Protein AF-A0AAP3E3Q5-F1 (afdb_monomer_lite)

Radius of gyration: 23.65 Å; chains: 1; bounding box: 60×30×63 Å

Structure (mmCIF, N/CA/C/O backbone):
data_AF-A0AAP3E3Q5-F1
#
_entry.id   AF-A0AAP3E3Q5-F1
#
loop_
_atom_site.group_PDB
_atom_site.id
_atom_site.type_symbol
_atom_site.label_atom_id
_atom_site.label_alt_id
_atom_site.label_comp_id
_atom_site.label_asym_id
_atom_site.label_entity_id
_atom_site.label_seq_id
_atom_site.pdbx_PDB_ins_code
_atom_site.Cartn_x
_atom_site.Cartn_y
_atom_site.Cartn_z
_atom_site.occupancy
_atom_site.B_iso_or_equiv
_atom_site.auth_seq_id
_atom_site.auth_comp_id
_atom_site.auth_asym_id
_atom_site.auth_atom_id
_atom_site.pdbx_PDB_model_num
ATOM 1 N N . MET A 1 1 ? -33.104 -21.332 34.358 1.00 44.50 1 MET A N 1
ATOM 2 C CA . MET A 1 1 ? -31.763 -20.813 34.685 1.00 44.50 1 MET A CA 1
ATOM 3 C C . MET A 1 1 ? -30.857 -21.130 33.513 1.00 44.50 1 MET A C 1
ATOM 5 O O . MET A 1 1 ? -30.584 -22.299 33.288 1.00 44.50 1 MET A O 1
ATOM 9 N N . ALA A 1 2 ? -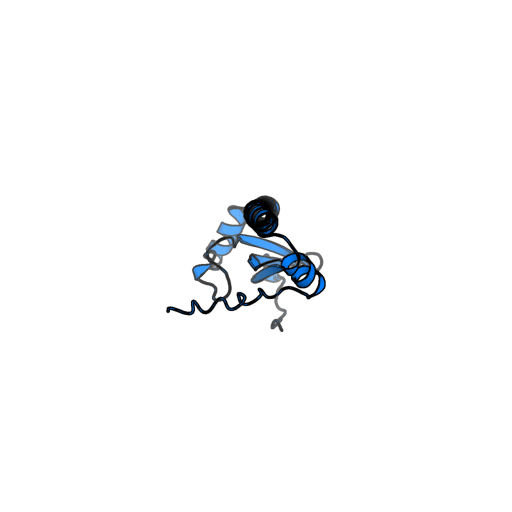30.481 -20.119 32.737 1.00 44.97 2 ALA A N 1
ATOM 10 C CA . ALA A 1 2 ? -29.429 -20.209 31.735 1.00 44.97 2 ALA A CA 1
ATOM 11 C C . ALA A 1 2 ? -28.508 -19.022 32.011 1.00 44.97 2 ALA A C 1
ATOM 13 O O . ALA A 1 2 ? -28.900 -17.876 31.812 1.00 44.97 2 ALA A O 1
ATOM 14 N N . SER A 1 3 ? -27.348 -19.294 32.600 1.00 46.62 3 SER A N 1
ATOM 15 C CA . SER A 1 3 ? -26.299 -18.294 32.758 1.00 46.62 3 SER A CA 1
ATOM 16 C C . SER A 1 3 ? -25.679 -18.085 31.380 1.00 46.62 3 SER A C 1
ATOM 18 O O . SER A 1 3 ? -24.838 -18.877 30.959 1.00 46.62 3 SER A O 1
ATOM 20 N N . GLU A 1 4 ? -26.141 -17.074 30.646 1.00 55.66 4 GLU A N 1
ATOM 21 C CA . GLU A 1 4 ? -25.425 -16.601 29.464 1.00 55.66 4 GLU A CA 1
ATOM 22 C C . GLU A 1 4 ? -24.062 -16.083 29.922 1.00 55.66 4 GLU A C 1
ATOM 24 O O . GLU A 1 4 ? -23.950 -15.145 30.713 1.00 55.66 4 GLU A O 1
ATOM 29 N N . ASN A 1 5 ? -23.012 -16.762 29.473 1.00 54.56 5 ASN A N 1
ATOM 30 C CA . ASN A 1 5 ? -21.625 -16.416 29.732 1.00 54.56 5 ASN A CA 1
ATOM 31 C C . ASN A 1 5 ? -21.307 -15.087 29.022 1.00 54.56 5 ASN A C 1
ATOM 33 O O . ASN A 1 5 ? -20.795 -15.069 27.906 1.00 54.56 5 ASN A O 1
ATOM 37 N N . SER A 1 6 ? -21.636 -13.959 29.655 1.00 62.50 6 SER A N 1
ATOM 38 C CA . SER A 1 6 ? -21.305 -12.614 29.174 1.00 62.50 6 SER A CA 1
ATOM 39 C C . SER A 1 6 ? -19.831 -12.300 29.454 1.00 62.50 6 SER A C 1
ATOM 41 O O . SER A 1 6 ? -19.501 -11.423 30.253 1.00 62.50 6 SER A O 1
ATOM 43 N N . SER A 1 7 ? -18.914 -13.050 28.842 1.00 73.50 7 SER A N 1
ATOM 44 C CA . SER A 1 7 ? -17.491 -12.719 28.882 1.00 73.50 7 SER A CA 1
ATOM 45 C C . SER A 1 7 ? -17.196 -11.576 27.914 1.00 73.50 7 SER A C 1
ATOM 47 O O . SER A 1 7 ? -17.636 -11.605 26.764 1.00 73.50 7 SER A O 1
ATOM 49 N N . LYS A 1 8 ? -16.424 -10.588 28.376 1.00 80.44 8 LYS A N 1
ATOM 50 C CA . LYS A 1 8 ? -15.928 -9.471 27.564 1.00 80.44 8 LYS A CA 1
ATOM 51 C C . LYS A 1 8 ? -15.270 -9.992 26.268 1.00 80.44 8 LYS A C 1
ATOM 53 O O . LYS A 1 8 ? -14.511 -10.961 26.346 1.00 80.44 8 LYS A O 1
ATOM 58 N N . PRO A 1 9 ? -15.533 -9.374 25.102 1.00 85.62 9 PRO A N 1
ATOM 59 C CA . PRO A 1 9 ? -14.907 -9.776 23.844 1.00 85.62 9 PRO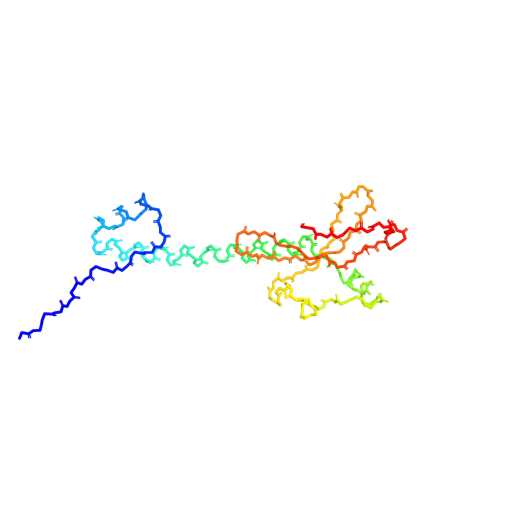 A CA 1
ATOM 60 C C . PRO A 1 9 ? -13.381 -9.626 23.897 1.00 85.62 9 PRO A C 1
ATOM 62 O O . PRO A 1 9 ? -12.849 -8.800 24.642 1.00 85.62 9 PRO A O 1
ATOM 65 N N . SER A 1 10 ? -12.677 -10.425 23.089 1.00 85.50 10 SER A N 1
ATOM 66 C CA . SER A 1 10 ? -11.224 -10.307 22.944 1.00 85.50 10 SER A CA 1
ATOM 67 C C . SER A 1 10 ? -10.870 -8.993 22.250 1.00 85.50 10 SER A C 1
ATOM 69 O O . SER A 1 10 ? -11.522 -8.607 21.277 1.00 85.50 10 SER A O 1
ATOM 71 N N . ALA A 1 11 ? -9.869 -8.290 22.774 1.00 84.50 11 ALA A N 1
ATOM 72 C CA . ALA A 1 11 ? -9.465 -7.002 22.238 1.00 84.50 11 ALA A CA 1
ATOM 73 C C . ALA A 1 11 ? -8.682 -7.169 20.925 1.00 84.50 11 ALA A C 1
ATOM 75 O O . ALA A 1 11 ? -7.899 -8.113 20.798 1.00 84.50 11 ALA A O 1
ATOM 76 N N . PRO A 1 12 ? -8.867 -6.259 19.954 1.00 86.69 12 PRO A N 1
ATOM 77 C CA . PRO A 1 12 ? -8.013 -6.202 18.774 1.00 86.69 12 PRO A CA 1
ATOM 78 C C . PRO A 1 12 ? -6.576 -5.831 19.163 1.00 86.69 12 PRO A C 1
ATOM 80 O O . PRO A 1 12 ? -6.345 -5.269 20.234 1.00 86.69 12 PRO A O 1
ATOM 83 N N . ASP A 1 13 ? -5.626 -6.102 18.268 1.00 91.81 13 ASP A N 1
ATOM 84 C CA . ASP A 1 13 ? -4.225 -5.700 18.426 1.00 91.81 13 ASP A CA 1
ATOM 85 C C . ASP A 1 13 ? -4.093 -4.172 18.322 1.00 91.81 13 ASP A C 1
ATOM 87 O O . ASP A 1 13 ? -3.881 -3.596 17.254 1.00 91.81 13 ASP A O 1
ATOM 91 N N . LEU A 1 14 ? -4.336 -3.503 19.447 1.00 91.12 14 LEU A N 1
ATOM 92 C CA . LEU A 1 14 ? -4.258 -2.063 19.605 1.00 91.12 14 LEU A CA 1
ATOM 93 C C . LEU A 1 14 ? -3.382 -1.736 20.812 1.00 91.12 14 LEU A C 1
ATOM 95 O O . LEU A 1 14 ? -3.459 -2.403 21.845 1.00 91.12 14 LEU A O 1
ATOM 99 N N . PRO A 1 15 ? -2.591 -0.657 20.741 1.00 94.56 15 PRO A N 1
ATOM 100 C CA . PRO A 1 15 ? -1.852 -0.196 21.900 1.00 94.56 15 PRO A CA 1
ATOM 101 C C . PRO A 1 15 ? -2.812 0.257 23.011 1.00 94.56 15 PRO A C 1
ATOM 103 O O . PRO A 1 15 ? -3.889 0.802 22.745 1.00 94.56 15 PRO A O 1
ATOM 106 N N . ALA A 1 16 ? -2.387 0.101 24.270 1.00 92.56 16 ALA A N 1
ATOM 107 C CA . ALA A 1 16 ? -3.214 0.379 25.451 1.00 92.56 16 ALA A CA 1
ATOM 108 C C . ALA A 1 16 ? -3.833 1.790 25.450 1.00 92.56 16 ALA A C 1
ATOM 110 O O . ALA A 1 16 ? -4.976 1.968 25.865 1.00 92.56 16 ALA A O 1
ATOM 111 N N . TYR A 1 17 ? -3.124 2.786 24.905 1.00 93.88 17 TYR A N 1
ATOM 112 C CA . TYR A 1 17 ? -3.616 4.164 24.816 1.00 93.88 17 TYR A CA 1
ATOM 113 C C . TYR A 1 17 ? -4.811 4.350 23.862 1.00 93.88 17 TYR A C 1
ATOM 115 O O . TYR A 1 17 ? -5.471 5.383 23.932 1.00 93.88 17 TYR A O 1
ATOM 123 N N . LEU A 1 18 ? -5.101 3.385 22.982 1.00 94.19 18 LEU A N 1
ATOM 124 C CA . LEU A 1 18 ? -6.325 3.340 22.169 1.00 94.19 18 LEU A CA 1
ATOM 125 C C . LEU A 1 18 ? -7.365 2.396 22.773 1.00 94.19 18 LEU A C 1
ATOM 127 O O . LEU A 1 18 ? -8.554 2.713 22.768 1.00 94.19 18 LEU A O 1
ATOM 131 N N . GLN A 1 19 ? -6.922 1.263 23.321 1.00 92.88 19 GLN A N 1
ATOM 132 C CA . GLN A 1 19 ? -7.811 0.252 23.884 1.00 92.88 19 GLN A CA 1
ATOM 133 C C . GLN A 1 19 ? -8.516 0.734 25.161 1.00 92.88 19 GLN A C 1
ATOM 135 O O . GLN A 1 19 ? -9.739 0.651 25.247 1.00 92.88 19 GLN A O 1
ATOM 140 N N . GLU A 1 20 ? -7.787 1.268 26.146 1.00 92.94 20 GLU A N 1
ATOM 141 C CA . GLU A 1 20 ? -8.391 1.674 27.423 1.00 92.94 20 GLU A CA 1
ATOM 142 C C . GLU A 1 20 ? -9.459 2.769 27.264 1.00 92.94 20 GLU A C 1
ATOM 144 O O . GLU A 1 20 ? -10.511 2.667 27.903 1.00 92.94 20 GLU A O 1
ATOM 149 N N . PRO A 1 21 ? -9.266 3.807 26.421 1.00 94.94 21 PRO A N 1
ATOM 150 C CA . PRO A 1 21 ? -10.331 4.765 26.157 1.00 94.94 21 PRO A CA 1
ATOM 151 C C . PRO A 1 21 ? -11.555 4.138 25.491 1.00 94.94 21 PRO A C 1
ATOM 153 O O . PRO A 1 21 ? -12.665 4.520 25.855 1.00 94.94 21 PRO A O 1
ATOM 156 N N . LEU A 1 22 ? -11.380 3.192 24.557 1.00 94.31 22 LEU A N 1
ATOM 157 C CA . LEU A 1 22 ? -12.492 2.485 23.909 1.00 94.31 22 LEU A CA 1
ATOM 158 C C . LEU A 1 22 ? -13.315 1.697 24.932 1.00 94.31 22 LEU A C 1
ATOM 160 O O . LEU A 1 22 ? -14.530 1.840 24.981 1.00 94.31 22 LEU A O 1
ATOM 164 N N . GLU A 1 23 ? -12.665 0.942 25.815 1.00 94.25 23 GLU A N 1
ATOM 165 C CA . GLU A 1 23 ? -13.348 0.120 26.825 1.00 94.25 23 GLU A CA 1
ATOM 166 C C . GLU A 1 23 ? -14.150 0.926 27.858 1.00 94.25 23 GLU A C 1
ATOM 168 O O . GLU A 1 23 ? -15.034 0.382 28.517 1.00 94.25 23 GLU A O 1
ATOM 173 N N . ARG A 1 24 ? -13.853 2.222 28.005 1.00 95.56 24 ARG A N 1
ATOM 174 C CA . ARG A 1 24 ? -14.575 3.144 28.895 1.00 95.56 24 ARG A CA 1
ATOM 175 C C . ARG A 1 24 ? -15.766 3.835 28.224 1.00 95.56 24 ARG A C 1
ATOM 177 O O . ARG A 1 24 ? -16.454 4.609 28.888 1.00 95.56 24 ARG A O 1
ATOM 184 N N . GLN A 1 25 ? -15.991 3.622 26.927 1.00 97.06 25 GLN A N 1
ATOM 185 C CA . GLN A 1 25 ? -17.116 4.229 26.215 1.00 97.06 25 GLN A CA 1
ATOM 186 C C . GLN A 1 25 ? -18.440 3.526 26.540 1.00 97.06 25 GLN A C 1
ATOM 188 O O . GLN A 1 25 ? -18.477 2.341 26.868 1.00 97.06 25 GLN A O 1
ATOM 193 N N . SER A 1 26 ? -19.545 4.265 26.422 1.00 97.56 26 SER A N 1
ATOM 194 C CA . SER A 1 26 ? -20.886 3.678 26.456 1.00 97.56 26 SER A CA 1
ATOM 195 C C . SER A 1 26 ? -21.162 2.854 25.186 1.00 97.56 26 SER A C 1
ATOM 197 O O . SER A 1 26 ? -20.547 3.130 24.152 1.00 97.56 26 SER A O 1
ATOM 199 N N . PRO A 1 27 ? -22.114 1.901 25.219 1.00 96.50 27 PRO A N 1
ATOM 200 C CA . PRO A 1 27 ? -22.508 1.123 24.040 1.00 96.50 27 PRO A CA 1
ATOM 201 C C . PRO A 1 27 ? -22.847 1.987 22.813 1.00 96.50 27 PRO A C 1
ATOM 203 O O . PRO A 1 27 ? -22.204 1.831 21.781 1.00 96.50 27 PRO A O 1
ATOM 206 N N . ASP A 1 28 ? -23.722 2.990 22.952 1.00 97.88 28 ASP A N 1
ATOM 207 C CA . ASP A 1 28 ? -24.107 3.887 21.841 1.00 97.88 28 ASP A CA 1
ATOM 208 C C . ASP A 1 28 ? -22.904 4.610 21.207 1.00 97.88 28 ASP A C 1
ATOM 210 O O . ASP A 1 28 ? -22.856 4.898 20.006 1.00 97.88 28 ASP A O 1
ATOM 214 N N . ARG A 1 29 ? -21.894 4.923 22.028 1.00 97.81 29 ARG A N 1
ATOM 215 C CA . ARG A 1 29 ? -20.683 5.595 21.562 1.00 97.81 29 ARG A CA 1
ATOM 216 C C . ARG A 1 29 ? -19.730 4.619 20.882 1.00 97.81 29 ARG A C 1
ATOM 218 O O . ARG A 1 29 ? -19.072 5.016 19.926 1.00 97.81 29 ARG A O 1
ATOM 225 N N . LEU A 1 30 ? -19.672 3.368 21.337 1.00 96.69 30 LEU A N 1
ATOM 226 C CA . LEU A 1 30 ? -18.948 2.298 20.648 1.00 96.69 30 LEU A CA 1
ATOM 227 C C . LEU A 1 30 ? -19.551 2.005 19.272 1.00 96.69 30 LEU A C 1
ATOM 229 O O . LEU A 1 30 ? -18.792 1.844 18.322 1.00 96.69 30 LEU A O 1
ATOM 233 N N . GLU A 1 31 ? -20.879 2.012 19.145 1.00 97.75 31 GLU A N 1
ATOM 234 C CA . GLU A 1 31 ? -21.569 1.856 17.856 1.00 97.75 31 GLU A CA 1
ATOM 235 C C . GLU A 1 31 ? -21.213 2.997 16.894 1.00 97.75 31 GLU A C 1
ATOM 237 O O . GLU A 1 31 ? -20.700 2.750 15.804 1.00 97.75 31 GLU A O 1
ATOM 242 N N . SER A 1 32 ? -21.324 4.251 17.346 1.00 98.19 32 SER A N 1
ATOM 243 C CA . SER A 1 32 ? -20.896 5.420 16.556 1.00 98.19 32 SER A CA 1
ATOM 244 C C . SER A 1 32 ? -19.423 5.348 16.117 1.00 98.19 32 SER A C 1
ATOM 246 O O . SER A 1 32 ? -19.068 5.755 15.010 1.00 98.19 32 SER A O 1
ATOM 248 N N . ILE A 1 33 ? -18.535 4.849 16.987 1.00 97.00 33 ILE A N 1
ATOM 249 C CA . ILE A 1 33 ? -17.113 4.670 16.663 1.00 97.00 33 ILE A CA 1
ATOM 250 C C . ILE A 1 33 ? -16.928 3.570 15.615 1.00 97.00 33 ILE A C 1
ATOM 252 O O . ILE A 1 33 ? -16.103 3.738 14.716 1.00 97.00 33 ILE A O 1
ATOM 256 N N . ALA A 1 34 ? -17.664 2.463 15.718 1.00 96.31 34 ALA A N 1
ATOM 257 C CA . ALA A 1 34 ? -17.592 1.362 14.764 1.00 96.31 34 ALA A CA 1
ATOM 258 C C . ALA A 1 34 ? -18.037 1.799 13.357 1.00 96.31 34 ALA A C 1
ATOM 260 O O . ALA A 1 34 ? -17.353 1.483 12.375 1.00 96.31 34 ALA A O 1
ATOM 261 N N . ASP A 1 35 ? -19.108 2.590 13.263 1.00 98.25 35 ASP A N 1
ATOM 262 C CA . ASP A 1 35 ? -19.580 3.169 12.001 1.00 98.25 35 ASP A CA 1
ATOM 263 C C . ASP A 1 35 ? -18.514 4.082 11.384 1.00 98.25 35 ASP A C 1
ATOM 265 O O . ASP A 1 35 ? -18.080 3.876 10.246 1.00 98.25 35 ASP A O 1
ATOM 269 N N . TYR A 1 36 ? -17.989 5.026 12.172 1.00 98.00 36 TYR A N 1
ATOM 270 C CA . TYR A 1 36 ? -16.924 5.917 11.714 1.00 98.00 36 TYR A CA 1
ATOM 271 C C . TYR A 1 36 ? -15.661 5.153 11.289 1.00 98.00 36 TYR A C 1
ATOM 273 O O . TYR A 1 36 ? -15.068 5.456 10.253 1.00 98.00 36 TYR A O 1
ATOM 281 N N . ALA A 1 37 ? -15.234 4.147 12.057 1.00 97.12 37 ALA A N 1
ATOM 282 C CA . ALA A 1 37 ? -14.066 3.334 11.728 1.00 97.12 37 ALA A CA 1
ATOM 283 C C . ALA A 1 37 ? -14.254 2.581 10.401 1.00 97.12 37 ALA A C 1
ATOM 285 O O . ALA A 1 37 ? -13.313 2.482 9.607 1.00 97.12 37 ALA A O 1
ATOM 286 N N . THR A 1 38 ? -15.471 2.103 10.130 1.00 98.12 38 THR A N 1
ATOM 287 C CA . THR A 1 38 ? -15.831 1.437 8.872 1.00 98.12 38 THR A CA 1
ATOM 288 C C . THR A 1 38 ? -15.742 2.401 7.690 1.00 98.12 38 THR A C 1
ATOM 290 O O . THR A 1 38 ? -15.086 2.098 6.684 1.00 98.12 38 THR A O 1
ATOM 293 N N . GLU A 1 39 ? -16.329 3.591 7.817 1.00 98.50 39 GLU A N 1
ATOM 294 C CA . GLU A 1 39 ? -16.258 4.633 6.789 1.00 98.50 39 GLU A CA 1
ATOM 295 C C . GLU A 1 39 ? -14.821 5.105 6.544 1.00 98.50 39 GLU A C 1
ATOM 297 O O . GLU A 1 39 ? -14.383 5.216 5.392 1.00 98.50 39 GLU A O 1
ATOM 302 N N . LEU A 1 40 ? -14.056 5.316 7.618 1.00 98.00 40 LEU A N 1
ATOM 303 C CA . LEU A 1 40 ? -12.652 5.704 7.561 1.00 98.00 40 LEU A CA 1
ATOM 304 C C . LEU A 1 40 ? -11.813 4.636 6.853 1.00 98.00 40 LEU A C 1
ATOM 306 O O . LEU A 1 40 ? -10.988 4.969 6.000 1.00 98.00 40 LEU A O 1
ATOM 310 N N . ALA A 1 41 ? -12.036 3.353 7.150 1.00 96.38 41 ALA A N 1
ATOM 311 C CA . ALA A 1 41 ? -11.354 2.255 6.475 1.00 96.38 41 ALA A CA 1
ATOM 312 C C . ALA A 1 41 ? -11.672 2.235 4.971 1.00 96.38 41 ALA A C 1
ATOM 314 O O . ALA A 1 41 ? -10.762 2.100 4.149 1.00 96.38 41 ALA A O 1
ATOM 315 N N . ALA A 1 42 ? -12.940 2.415 4.590 1.00 97.56 42 ALA A N 1
ATOM 316 C CA . ALA A 1 42 ? -13.349 2.486 3.188 1.00 97.56 42 ALA A CA 1
ATOM 317 C C . ALA A 1 42 ? -12.727 3.692 2.466 1.00 97.56 42 ALA A C 1
ATOM 319 O O . ALA A 1 42 ? -12.210 3.559 1.355 1.00 97.56 42 ALA A O 1
ATOM 320 N N . TRP A 1 43 ? -12.717 4.862 3.106 1.00 97.31 43 TRP A N 1
ATOM 321 C CA . TRP A 1 43 ? -12.067 6.054 2.569 1.00 97.31 43 TRP A CA 1
ATOM 322 C C . TRP A 1 43 ? -10.557 5.851 2.392 1.00 97.31 43 TRP A C 1
ATOM 324 O O . TRP A 1 43 ? -10.043 6.120 1.307 1.00 97.31 43 TRP A O 1
ATOM 334 N N . LYS A 1 44 ? -9.856 5.285 3.386 1.00 94.56 44 LYS A N 1
ATOM 335 C CA . LYS A 1 44 ? -8.417 4.978 3.293 1.00 94.56 44 LYS A CA 1
ATOM 336 C C . LYS A 1 44 ? -8.088 3.969 2.188 1.00 94.56 44 LYS A C 1
ATOM 338 O O . LYS A 1 44 ? -7.019 4.061 1.591 1.00 94.56 44 LYS A O 1
ATOM 343 N N . ARG A 1 45 ? -8.961 2.993 1.905 1.00 93.00 45 ARG A N 1
ATOM 344 C CA . ARG A 1 45 ? -8.787 2.080 0.753 1.00 93.00 45 ARG A CA 1
ATOM 345 C C . ARG A 1 45 ? -8.879 2.842 -0.570 1.00 93.00 45 ARG A C 1
ATOM 347 O O . ARG A 1 45 ? -7.956 2.761 -1.370 1.00 93.00 45 ARG A O 1
ATOM 354 N N . ARG A 1 46 ? -9.904 3.688 -0.737 1.00 94.75 46 ARG A N 1
ATOM 355 C CA . ARG A 1 46 ? -10.052 4.536 -1.935 1.00 94.75 46 ARG A CA 1
ATOM 356 C C . ARG A 1 46 ? -8.893 5.514 -2.126 1.00 94.75 46 ARG A C 1
ATOM 358 O O . ARG A 1 46 ? -8.506 5.772 -3.259 1.00 94.75 46 ARG A O 1
ATOM 365 N N . GLN A 1 47 ? -8.357 6.088 -1.046 1.00 93.81 47 GLN A N 1
ATOM 366 C CA . GLN A 1 47 ? -7.165 6.940 -1.133 1.00 93.81 47 GLN A CA 1
ATOM 367 C C . GLN A 1 47 ? -5.967 6.152 -1.670 1.00 93.81 47 GLN A C 1
ATOM 369 O O . GLN A 1 47 ? -5.355 6.584 -2.640 1.00 93.81 47 GLN A O 1
ATOM 374 N N . ARG A 1 48 ? -5.704 4.958 -1.126 1.00 90.62 48 ARG A N 1
ATOM 375 C CA . ARG A 1 48 ? -4.611 4.091 -1.593 1.00 90.62 48 ARG A CA 1
ATOM 376 C C . ARG A 1 48 ? -4.755 3.689 -3.060 1.00 90.62 48 ARG A C 1
ATOM 378 O O . ARG A 1 48 ? -3.780 3.740 -3.799 1.00 90.62 48 ARG A O 1
ATOM 385 N N . GLU A 1 49 ? -5.960 3.344 -3.503 1.00 91.50 49 GLU A N 1
ATOM 386 C CA . GLU A 1 49 ? -6.229 3.040 -4.916 1.00 91.50 49 GLU A CA 1
ATOM 387 C C . GLU A 1 49 ? -5.966 4.245 -5.827 1.00 91.50 49 GLU A C 1
AT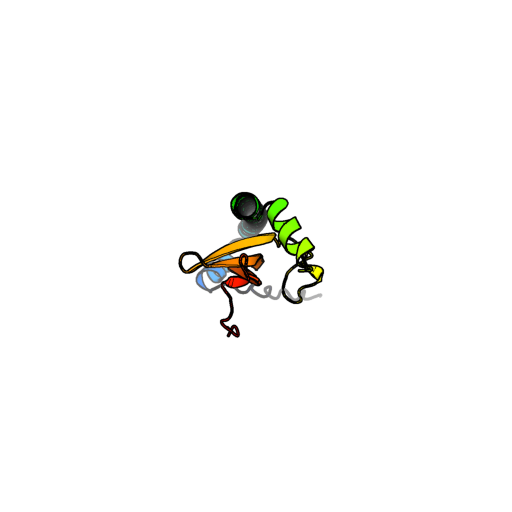OM 389 O O . GLU A 1 49 ? -5.407 4.096 -6.914 1.00 91.50 49 GLU A O 1
ATOM 394 N N . ARG A 1 50 ? -6.341 5.453 -5.386 1.00 93.94 50 ARG A N 1
ATOM 395 C CA . ARG A 1 50 ? -6.067 6.690 -6.129 1.00 93.94 50 ARG A CA 1
ATOM 396 C C . ARG A 1 50 ? -4.577 6.984 -6.209 1.00 93.94 50 ARG A C 1
ATOM 398 O O . ARG A 1 50 ? -4.105 7.284 -7.299 1.00 93.94 50 ARG A O 1
ATOM 405 N N . GLU A 1 51 ? -3.856 6.869 -5.097 1.00 92.50 51 GLU A N 1
ATOM 406 C CA . GLU A 1 51 ? -2.398 7.024 -5.065 1.00 92.50 51 GLU A CA 1
ATOM 407 C C . GLU A 1 51 ? -1.718 6.026 -6.002 1.00 92.50 51 GLU A C 1
ATOM 409 O O . GLU A 1 51 ? -0.873 6.421 -6.799 1.00 92.50 51 GLU A O 1
ATOM 414 N N . LEU A 1 52 ? -2.121 4.750 -5.960 1.00 92.56 52 LEU A N 1
ATOM 415 C CA . LEU A 1 52 ? -1.584 3.713 -6.840 1.00 92.56 52 LEU A CA 1
ATOM 416 C C . LEU A 1 52 ? -1.854 4.036 -8.313 1.00 92.56 52 LEU A C 1
ATOM 418 O O . LEU A 1 52 ? -0.945 3.965 -9.135 1.00 92.56 52 LEU A O 1
ATOM 422 N N . ARG A 1 53 ? -3.086 4.433 -8.651 1.00 93.44 53 ARG A N 1
ATOM 423 C CA . ARG A 1 53 ? -3.445 4.815 -10.022 1.00 93.44 53 ARG A CA 1
ATOM 424 C C . ARG A 1 53 ? -2.664 6.038 -10.495 1.00 93.44 53 ARG A C 1
ATOM 426 O O . ARG A 1 53 ? -2.236 6.065 -11.642 1.00 93.44 53 ARG A O 1
ATOM 433 N N . GLN A 1 54 ? -2.497 7.038 -9.633 1.00 95.06 54 GLN A N 1
ATOM 434 C CA . GLN A 1 54 ? -1.737 8.242 -9.948 1.00 95.06 54 GLN A CA 1
ATOM 435 C C . GLN A 1 54 ? -0.262 7.912 -10.172 1.00 95.06 54 GLN A C 1
ATOM 437 O O . GLN A 1 54 ? 0.295 8.332 -11.178 1.00 95.06 54 GLN A O 1
ATOM 442 N N . LYS A 1 55 ? 0.341 7.117 -9.283 1.00 94.00 55 LYS A N 1
ATOM 443 C CA . LYS A 1 55 ? 1.732 6.683 -9.417 1.00 94.00 55 LYS A CA 1
ATOM 444 C C . LYS A 1 55 ? 1.964 5.855 -10.668 1.00 94.00 55 LYS A C 1
ATOM 446 O O . LYS A 1 55 ? 2.885 6.146 -11.415 1.00 94.00 55 LYS A O 1
ATOM 451 N N . ARG A 1 56 ? 1.069 4.914 -10.969 1.00 94.88 56 ARG A N 1
ATOM 452 C CA . ARG A 1 56 ? 1.106 4.173 -12.231 1.00 94.88 56 ARG A CA 1
ATOM 453 C C . ARG A 1 56 ? 1.000 5.103 -13.441 1.00 94.88 56 ARG A C 1
ATOM 455 O O . ARG A 1 56 ? 1.728 4.919 -14.397 1.00 94.88 56 ARG A O 1
ATOM 462 N N . ALA A 1 57 ? 0.118 6.100 -13.414 1.00 95.50 57 ALA A N 1
ATOM 463 C CA . ALA A 1 57 ? -0.013 7.040 -14.528 1.00 95.50 57 ALA A CA 1
ATOM 464 C C . ALA A 1 57 ? 1.219 7.949 -14.714 1.00 95.50 57 ALA A C 1
ATOM 466 O O . ALA A 1 57 ? 1.438 8.440 -15.814 1.00 95.50 57 ALA A O 1
ATOM 467 N N . GLU A 1 58 ? 1.981 8.202 -13.647 1.00 95.75 58 GLU A N 1
ATOM 468 C CA . GLU A 1 58 ? 3.192 9.033 -13.662 1.00 95.75 58 GLU A CA 1
ATOM 469 C C . GLU A 1 58 ? 4.450 8.236 -14.037 1.00 95.75 58 GLU A C 1
ATOM 471 O O . GLU A 1 58 ? 5.296 8.735 -14.771 1.00 95.75 58 GLU A O 1
ATOM 476 N N . GLU A 1 59 ? 4.587 7.020 -13.507 1.00 96.31 59 GLU A N 1
ATOM 477 C CA . GLU A 1 59 ? 5.854 6.280 -13.482 1.00 96.31 59 GLU A CA 1
ATOM 478 C C . GLU A 1 59 ? 5.835 4.989 -14.305 1.00 96.31 59 GLU A C 1
ATOM 480 O O . GLU A 1 59 ? 6.895 4.380 -14.486 1.00 96.31 59 GLU A O 1
ATOM 485 N N . ALA A 1 60 ? 4.666 4.517 -14.752 1.00 96.88 60 ALA A N 1
ATOM 486 C CA . ALA A 1 60 ? 4.631 3.333 -15.596 1.00 96.88 60 ALA A CA 1
ATOM 487 C C . ALA A 1 60 ? 5.291 3.622 -16.939 1.00 96.88 60 ALA A C 1
ATOM 489 O O . ALA A 1 60 ? 5.166 4.713 -17.496 1.00 96.88 60 ALA A O 1
ATOM 490 N N . VAL A 1 61 ? 5.983 2.610 -17.444 1.00 96.81 61 VAL A N 1
ATOM 491 C CA . VAL A 1 61 ? 6.502 2.631 -18.806 1.00 96.81 61 VAL A CA 1
ATOM 492 C C . VAL A 1 61 ? 5.354 2.697 -19.813 1.00 96.81 61 VAL A C 1
ATOM 494 O O . VAL A 1 61 ? 4.239 2.250 -19.527 1.00 96.81 61 VAL A O 1
ATOM 497 N N . ASP A 1 62 ? 5.627 3.280 -20.974 1.00 96.06 62 ASP A N 1
ATOM 498 C CA . ASP A 1 62 ? 4.676 3.333 -22.077 1.00 96.06 62 ASP A CA 1
ATOM 499 C C . ASP A 1 62 ? 4.690 2.038 -22.907 1.00 96.06 62 ASP A C 1
ATOM 501 O O . ASP A 1 62 ? 5.421 1.085 -22.622 1.00 96.06 62 ASP A O 1
ATOM 505 N N . ASP A 1 63 ? 3.848 2.001 -23.938 1.00 94.75 63 ASP A N 1
ATOM 506 C CA . ASP A 1 63 ? 3.711 0.834 -24.808 1.00 94.75 63 ASP A CA 1
ATOM 507 C C . ASP A 1 63 ? 4.993 0.555 -25.619 1.00 94.75 63 ASP A C 1
ATOM 509 O O . ASP A 1 63 ? 5.293 -0.601 -25.907 1.00 94.75 63 ASP A O 1
ATOM 513 N N . GLU A 1 64 ? 5.790 1.579 -25.954 1.00 95.38 64 GLU A N 1
ATOM 514 C CA . GLU A 1 64 ? 7.044 1.407 -26.705 1.00 95.38 64 GLU A CA 1
ATOM 515 C C . GLU A 1 64 ? 8.097 0.676 -25.859 1.00 95.38 64 GLU A C 1
ATOM 517 O O . GLU A 1 64 ? 8.772 -0.247 -26.326 1.00 95.38 64 GLU A O 1
ATOM 522 N N . GLU A 1 65 ? 8.202 1.049 -24.587 1.00 95.44 65 GLU A N 1
ATOM 523 C CA . GLU A 1 65 ? 9.068 0.390 -23.617 1.00 95.44 65 GLU A CA 1
ATOM 524 C C . GLU A 1 65 ? 8.611 -1.049 -23.308 1.00 95.44 65 GLU A C 1
ATOM 526 O O . GLU A 1 65 ? 9.450 -1.945 -23.166 1.00 95.44 65 GLU A O 1
ATOM 531 N N . LEU A 1 66 ? 7.299 -1.313 -23.270 1.00 94.81 66 LEU A N 1
ATOM 532 C CA . LEU A 1 66 ? 6.771 -2.680 -23.156 1.00 94.81 66 LEU A CA 1
ATOM 533 C C . LEU A 1 66 ? 7.119 -3.525 -24.386 1.00 94.81 66 LEU A C 1
ATOM 535 O O . LEU A 1 66 ? 7.660 -4.622 -24.243 1.00 94.81 66 LEU A O 1
ATOM 539 N N . GLU A 1 67 ? 6.913 -2.997 -25.594 1.00 94.81 67 GLU A N 1
ATOM 540 C CA . GLU A 1 67 ? 7.308 -3.682 -26.827 1.00 94.81 67 GLU A CA 1
ATOM 541 C C . GLU A 1 67 ? 8.818 -3.969 -26.874 1.00 94.81 67 GLU A C 1
ATOM 543 O O . GLU A 1 67 ? 9.251 -4.974 -27.442 1.00 94.81 67 GLU A O 1
ATOM 548 N N . SER A 1 68 ? 9.648 -3.081 -26.317 1.00 93.31 68 SER A N 1
ATOM 549 C CA . SER A 1 68 ? 11.098 -3.285 -26.204 1.00 93.31 68 SER A CA 1
ATOM 550 C C . SER A 1 68 ? 11.434 -4.500 -25.336 1.00 93.31 68 SER A C 1
ATOM 552 O O . SER A 1 68 ? 12.293 -5.304 -25.713 1.00 93.31 68 SER A O 1
ATOM 554 N N . LEU A 1 69 ? 10.746 -4.674 -24.202 1.00 94.75 69 LEU A N 1
ATOM 555 C CA . LEU A 1 69 ? 10.889 -5.851 -23.342 1.00 94.75 69 LEU A CA 1
ATOM 556 C C . LEU A 1 69 ? 10.451 -7.132 -24.060 1.00 94.75 69 LEU A C 1
ATOM 558 O O . LEU A 1 69 ? 11.205 -8.105 -24.076 1.00 94.75 69 LEU A O 1
ATOM 562 N N . GLU A 1 70 ? 9.305 -7.107 -24.737 1.00 94.19 70 GLU A N 1
ATOM 563 C CA . GLU A 1 70 ? 8.784 -8.258 -25.483 1.00 94.19 70 GLU A CA 1
ATOM 564 C C . GLU A 1 70 ? 9.703 -8.671 -26.641 1.00 94.19 70 GLU A C 1
ATOM 566 O O . GLU A 1 70 ? 10.007 -9.851 -26.808 1.00 94.19 70 GLU A O 1
ATOM 571 N N . LYS A 1 71 ? 10.236 -7.709 -27.410 1.00 94.25 71 LYS A N 1
ATOM 572 C CA . LYS A 1 71 ? 11.228 -7.963 -28.480 1.00 94.25 71 LYS A CA 1
ATOM 573 C C . LYS A 1 71 ? 12.517 -8.594 -27.951 1.00 94.25 71 LYS A C 1
ATOM 575 O O . LYS A 1 71 ? 13.256 -9.213 -28.715 1.00 94.25 71 LYS A O 1
ATOM 580 N N . ARG A 1 72 ? 12.809 -8.401 -26.664 1.00 94.25 72 ARG A N 1
ATOM 581 C CA . ARG A 1 72 ? 13.942 -9.005 -25.953 1.00 94.25 72 ARG A CA 1
ATOM 582 C C . ARG A 1 72 ? 13.569 -10.314 -25.254 1.00 94.25 72 ARG A C 1
ATOM 584 O O . ARG A 1 72 ? 14.410 -10.832 -24.525 1.00 94.25 72 ARG A O 1
ATOM 591 N N . GLU A 1 73 ? 12.353 -10.817 -25.474 1.00 94.12 73 GLU A N 1
ATOM 592 C CA . GLU A 1 73 ? 11.806 -12.032 -24.860 1.00 94.12 73 GLU A CA 1
ATOM 593 C C . GLU A 1 73 ? 11.801 -11.958 -23.323 1.00 94.12 73 GLU A C 1
ATOM 595 O O . GLU A 1 73 ? 12.018 -12.952 -22.632 1.00 94.12 73 GLU A O 1
ATOM 600 N N . ILE A 1 74 ? 11.592 -10.756 -22.778 1.00 94.31 74 ILE A N 1
ATOM 601 C CA . ILE A 1 74 ? 11.462 -10.528 -21.340 1.00 94.31 74 ILE A CA 1
ATOM 602 C C . ILE A 1 74 ? 9.977 -10.513 -20.987 1.00 94.31 74 ILE A C 1
ATOM 604 O O . ILE A 1 74 ? 9.208 -9.767 -21.591 1.00 94.31 74 ILE A O 1
ATOM 608 N N . ALA A 1 75 ? 9.605 -11.309 -19.987 1.00 93.44 75 ALA A N 1
ATOM 609 C CA . ALA A 1 75 ? 8.241 -11.409 -19.491 1.00 93.44 75 ALA A CA 1
ATOM 610 C C . ALA A 1 75 ? 7.700 -10.047 -19.021 1.00 93.44 75 ALA A C 1
ATOM 612 O O . ALA A 1 75 ? 8.309 -9.363 -18.195 1.00 93.44 75 ALA A O 1
ATOM 613 N N . THR A 1 76 ? 6.536 -9.666 -19.542 1.00 93.75 76 THR A N 1
ATOM 614 C CA . THR A 1 76 ? 5.782 -8.464 -19.145 1.00 93.75 76 THR A CA 1
ATOM 615 C C . THR A 1 76 ? 4.486 -8.809 -18.408 1.00 93.75 76 THR A C 1
ATOM 617 O O . THR A 1 76 ? 3.740 -7.909 -18.017 1.00 93.75 76 THR A O 1
ATOM 620 N N . ASP A 1 77 ? 4.240 -10.099 -18.159 1.00 93.50 77 ASP A N 1
ATOM 621 C CA . ASP A 1 77 ? 3.132 -10.596 -17.349 1.00 93.50 77 ASP A CA 1
ATOM 622 C C . ASP A 1 77 ? 3.588 -10.796 -15.889 1.00 93.50 77 ASP A C 1
ATOM 624 O O . ASP A 1 77 ? 4.579 -11.494 -15.650 1.00 93.50 77 ASP A O 1
ATOM 628 N N . PRO A 1 78 ? 2.910 -10.197 -14.890 1.00 93.25 78 PRO A N 1
ATOM 629 C CA . PRO A 1 78 ? 3.244 -10.416 -13.486 1.00 93.25 78 PRO A CA 1
ATOM 630 C C . PRO A 1 78 ? 3.090 -11.879 -13.037 1.00 93.25 78 PRO A C 1
ATOM 632 O O . PRO A 1 78 ? 3.748 -12.260 -12.076 1.00 93.25 78 PRO A O 1
ATOM 635 N N . GLU A 1 79 ? 2.272 -12.708 -13.701 1.00 93.38 79 GLU A N 1
ATOM 636 C CA . GLU A 1 79 ? 2.115 -14.136 -13.364 1.00 93.38 79 GLU A CA 1
ATOM 637 C C . GLU A 1 79 ? 3.386 -14.963 -13.610 1.00 93.38 79 GLU A C 1
ATOM 639 O O . GLU A 1 79 ? 3.544 -16.042 -13.039 1.00 93.38 79 GLU A O 1
ATOM 644 N N . GLU A 1 80 ? 4.315 -14.451 -14.420 1.00 92.88 80 GLU A N 1
ATOM 645 C CA . GLU A 1 80 ? 5.610 -15.085 -14.678 1.00 92.88 80 GLU A CA 1
ATOM 646 C C . GLU A 1 80 ? 6.653 -14.803 -13.578 1.00 92.88 80 GLU A C 1
ATOM 648 O O . GLU A 1 80 ? 7.771 -15.318 -13.635 1.00 92.88 80 GLU A O 1
ATOM 653 N N . TYR A 1 81 ? 6.295 -14.012 -12.561 1.00 92.94 81 TYR A N 1
ATOM 654 C CA . TYR A 1 81 ? 7.162 -13.635 -11.446 1.00 92.94 81 TYR A CA 1
ATOM 655 C C . TYR A 1 81 ? 6.582 -14.131 -10.114 1.00 92.94 81 TYR A C 1
ATOM 657 O O . TYR A 1 81 ? 5.428 -13.868 -9.793 1.00 92.94 81 TYR A O 1
ATOM 665 N N . GLU A 1 82 ? 7.396 -14.808 -9.296 1.00 90.06 82 GLU A N 1
ATOM 666 C CA . GLU A 1 82 ? 6.924 -15.447 -8.052 1.00 90.06 82 GLU A CA 1
ATOM 667 C C . GLU A 1 82 ? 6.388 -14.446 -7.009 1.00 90.06 82 GLU A C 1
ATOM 669 O O . GLU A 1 82 ? 5.361 -14.698 -6.380 1.00 90.06 82 GLU A O 1
ATOM 674 N N . ASP A 1 83 ? 7.060 -13.303 -6.842 1.00 91.50 83 ASP A N 1
ATOM 675 C CA . ASP A 1 83 ? 6.765 -12.327 -5.781 1.00 91.50 83 ASP A CA 1
ATOM 676 C C . ASP A 1 83 ? 5.903 -11.140 -6.245 1.00 91.50 83 ASP A C 1
ATOM 678 O O . ASP A 1 83 ? 5.537 -10.270 -5.443 1.00 91.50 83 ASP A O 1
ATOM 682 N N . VAL A 1 84 ? 5.566 -11.076 -7.537 1.00 95.69 84 VAL A N 1
ATOM 683 C CA . VAL A 1 84 ? 4.814 -9.953 -8.106 1.00 95.69 84 VAL A CA 1
ATOM 684 C C . VAL A 1 84 ? 3.318 -10.259 -8.044 1.00 95.69 84 VAL A C 1
ATOM 686 O O . VAL A 1 84 ? 2.851 -11.249 -8.604 1.00 95.69 84 VAL A O 1
ATOM 689 N N . PRO A 1 85 ? 2.504 -9.410 -7.396 1.00 94.19 85 PRO A N 1
ATOM 690 C CA . PRO A 1 85 ? 1.071 -9.625 -7.379 1.00 94.19 85 PRO A CA 1
ATOM 691 C C . PRO A 1 85 ? 0.464 -9.328 -8.750 1.00 94.19 85 PRO A C 1
ATOM 693 O O . PRO 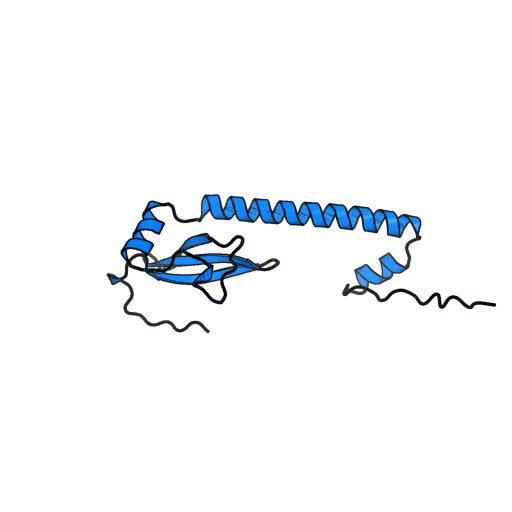A 1 85 ? 0.712 -8.285 -9.356 1.00 94.19 85 PRO A O 1
ATOM 696 N N . THR A 1 86 ? -0.455 -10.191 -9.169 1.00 91.31 86 THR A N 1
ATOM 697 C CA . THR A 1 86 ? -1.205 -10.045 -10.427 1.00 91.31 86 THR A CA 1
ATOM 698 C C . THR A 1 86 ? -2.091 -8.798 -10.457 1.00 91.31 86 THR A C 1
ATOM 700 O O . THR A 1 86 ? -2.388 -8.245 -11.514 1.00 91.31 86 THR A O 1
ATOM 703 N N . SER A 1 87 ? -2.499 -8.302 -9.285 1.00 87.81 87 SER A N 1
ATOM 704 C CA . SER A 1 87 ? -3.309 -7.095 -9.152 1.00 87.81 87 SER A CA 1
ATOM 705 C C . SER A 1 87 ? -2.476 -5.903 -8.690 1.00 87.81 87 SER A C 1
ATOM 707 O O . SER A 1 87 ? -1.955 -5.877 -7.577 1.00 87.81 87 SER A O 1
ATOM 709 N N . GLY A 1 88 ? -2.469 -4.847 -9.504 1.00 88.25 88 GLY A N 1
ATOM 710 C CA . GLY A 1 88 ? -1.943 -3.536 -9.121 1.00 88.25 88 GLY A CA 1
ATOM 711 C C . GLY A 1 88 ? -0.439 -3.350 -9.319 1.00 88.25 88 GLY A C 1
ATOM 712 O O . GLY A 1 88 ? 0.039 -2.239 -9.092 1.00 88.25 88 GLY A O 1
ATOM 713 N N . ALA A 1 89 ? 0.284 -4.376 -9.776 1.00 95.50 89 ALA A N 1
ATOM 714 C CA . ALA A 1 89 ? 1.656 -4.227 -10.243 1.00 95.50 89 ALA A CA 1
ATOM 715 C C . ALA A 1 89 ? 1.720 -3.502 -11.601 1.00 95.50 89 ALA A C 1
ATOM 717 O O . ALA A 1 89 ? 0.799 -3.583 -12.422 1.00 95.50 89 ALA A O 1
ATOM 718 N N . TYR A 1 90 ? 2.797 -2.752 -11.820 1.00 96.69 90 TYR A N 1
ATOM 719 C CA . TYR A 1 90 ? 3.132 -2.117 -13.096 1.00 96.69 90 TYR A CA 1
ATOM 720 C C . TYR A 1 90 ? 4.650 -2.066 -13.289 1.00 96.69 90 TYR A C 1
ATOM 722 O O . TYR A 1 90 ? 5.397 -2.064 -12.310 1.00 96.69 90 TYR A O 1
ATOM 730 N N . ILE A 1 91 ? 5.101 -2.023 -14.543 1.00 97.62 91 ILE A N 1
ATOM 731 C CA . ILE A 1 91 ? 6.521 -1.887 -14.879 1.00 97.62 91 ILE A CA 1
ATOM 732 C C . ILE A 1 91 ? 6.895 -0.403 -14.877 1.00 97.62 91 ILE A C 1
ATOM 734 O O . ILE A 1 91 ? 6.164 0.426 -15.414 1.00 97.62 91 ILE A O 1
ATOM 738 N N . THR A 1 92 ? 8.032 -0.067 -14.277 1.00 97.50 92 THR A N 1
ATOM 739 C CA . THR A 1 92 ? 8.598 1.287 -14.220 1.00 97.50 92 THR A CA 1
ATOM 740 C C . THR A 1 92 ? 10.092 1.261 -14.538 1.00 97.50 92 THR A C 1
ATOM 742 O O . THR A 1 92 ? 10.750 0.233 -14.360 1.00 97.50 92 THR A O 1
ATOM 745 N N . ILE A 1 93 ? 10.646 2.396 -14.970 1.00 96.44 93 ILE A N 1
ATOM 746 C CA . ILE A 1 93 ? 12.086 2.579 -15.163 1.00 96.44 93 ILE A CA 1
ATOM 747 C C . ILE A 1 93 ? 12.655 3.376 -13.994 1.00 96.44 93 ILE A C 1
ATOM 749 O O . ILE A 1 93 ? 12.191 4.469 -13.677 1.00 96.44 93 ILE A O 1
ATOM 753 N N . LYS A 1 94 ? 13.721 2.859 -13.381 1.00 93.31 94 LYS A N 1
ATOM 754 C CA . LYS A 1 94 ? 14.459 3.557 -12.324 1.00 93.31 94 LYS A CA 1
ATOM 755 C C . LYS A 1 94 ? 15.890 3.818 -12.743 1.00 93.31 94 LYS A C 1
ATOM 757 O O . LYS A 1 94 ? 16.577 2.929 -13.245 1.00 93.31 94 LYS A O 1
ATOM 762 N N . GLU A 1 95 ? 16.350 5.033 -12.475 1.00 91.81 95 GLU A N 1
ATOM 763 C CA . GLU A 1 95 ? 17.757 5.398 -12.568 1.00 91.81 95 GLU A CA 1
ATOM 764 C C . GLU A 1 95 ? 18.436 5.148 -11.219 1.00 91.81 95 GLU A C 1
ATOM 766 O O . GLU A 1 95 ? 18.148 5.825 -10.234 1.00 91.81 95 GLU A O 1
ATOM 771 N N . THR A 1 96 ? 19.321 4.152 -11.145 1.00 84.31 96 THR A N 1
ATOM 772 C CA . THR A 1 96 ? 20.032 3.838 -9.887 1.00 84.31 96 THR A CA 1
ATOM 773 C C . THR A 1 96 ? 21.379 4.552 -9.788 1.00 84.31 96 THR A C 1
ATOM 775 O O . THR A 1 96 ? 21.894 4.769 -8.690 1.00 84.31 96 THR A O 1
ATOM 778 N N . LYS A 1 97 ? 21.952 4.931 -10.934 1.00 86.62 97 LYS A N 1
ATOM 779 C CA . LYS A 1 97 ? 23.167 5.742 -11.088 1.00 86.62 97 LYS A CA 1
ATOM 780 C C . LYS A 1 97 ? 23.024 6.594 -12.352 1.00 86.62 97 LYS A C 1
ATOM 782 O O . LYS A 1 97 ? 22.344 6.130 -13.263 1.00 86.62 97 LYS A O 1
ATOM 787 N N . PRO A 1 98 ? 23.715 7.745 -12.457 1.00 89.19 98 PRO A N 1
ATOM 788 C CA . PRO A 1 98 ? 23.686 8.585 -13.652 1.00 89.19 98 PRO A CA 1
ATOM 789 C C . PRO A 1 98 ? 23.889 7.785 -14.948 1.00 89.19 98 PRO A C 1
ATOM 791 O O . PRO A 1 98 ? 24.963 7.217 -15.157 1.00 89.19 98 PRO A O 1
ATOM 794 N N . GLY A 1 99 ? 22.855 7.722 -15.788 1.00 86.31 99 GLY A N 1
ATOM 795 C CA . GLY A 1 99 ? 22.847 7.006 -17.070 1.00 86.31 99 GLY A CA 1
ATOM 796 C C . GLY A 1 99 ? 22.565 5.497 -17.009 1.00 86.31 99 GLY A C 1
ATOM 797 O O . GLY A 1 99 ? 22.522 4.852 -18.058 1.00 86.31 99 GLY A O 1
ATOM 798 N N . TYR A 1 100 ? 22.346 4.923 -15.820 1.00 88.38 100 TYR A N 1
ATOM 799 C CA . TYR A 1 100 ? 22.019 3.507 -15.629 1.00 88.38 100 TYR A CA 1
ATOM 800 C C . TYR A 1 100 ? 20.551 3.335 -15.249 1.00 88.38 100 TYR A C 1
ATOM 802 O O . TYR A 1 100 ? 20.157 3.545 -14.097 1.00 88.38 100 TYR A O 1
ATOM 810 N N . HIS A 1 101 ? 19.770 2.885 -16.227 1.00 93.12 101 HIS A N 1
ATOM 811 C CA . HIS A 1 101 ? 18.334 2.675 -16.109 1.00 93.12 101 HIS A CA 1
ATOM 812 C C . HIS A 1 101 ? 17.985 1.189 -16.134 1.00 93.12 101 HIS A C 1
ATOM 814 O O . HIS A 1 101 ? 18.545 0.416 -16.921 1.00 93.12 101 HIS A O 1
ATOM 820 N N . TYR A 1 102 ? 17.031 0.803 -15.295 1.00 94.69 102 TYR A N 1
ATOM 821 C CA . TYR A 1 102 ? 16.570 -0.575 -15.167 1.00 94.69 102 TYR A CA 1
ATOM 822 C C . TYR A 1 102 ? 15.052 -0.615 -15.059 1.00 94.69 102 TYR A C 1
ATOM 824 O O . TYR A 1 102 ? 14.453 0.267 -14.440 1.00 94.69 102 TYR A O 1
ATOM 832 N N . TYR A 1 103 ? 14.459 -1.655 -15.634 1.00 96.19 103 TYR A N 1
ATOM 833 C CA . TYR A 1 103 ? 13.049 -1.966 -15.473 1.00 96.19 103 TYR A CA 1
ATOM 834 C C . TYR A 1 103 ? 12.824 -2.703 -14.161 1.00 96.19 103 TYR A C 1
ATOM 836 O O . TYR A 1 103 ? 13.581 -3.610 -13.797 1.00 96.19 103 TYR A O 1
ATOM 844 N N . TYR A 1 104 ? 11.750 -2.326 -13.486 1.00 96.88 104 TYR A N 1
ATOM 845 C CA . TYR A 1 104 ? 11.275 -2.969 -12.277 1.00 96.88 104 TYR A CA 1
ATOM 846 C C . TYR A 1 104 ? 9.772 -3.170 -12.355 1.00 96.88 104 TYR A C 1
ATOM 848 O O . TYR A 1 104 ? 9.057 -2.271 -12.794 1.00 96.88 104 TYR A O 1
ATOM 856 N N . TRP A 1 105 ? 9.286 -4.280 -11.815 1.00 97.44 105 TRP A N 1
ATOM 857 C CA . TRP A 1 105 ? 7.921 -4.336 -11.315 1.00 97.44 105 TRP A CA 1
ATOM 858 C C . TRP A 1 105 ? 7.802 -3.463 -10.076 1.00 97.44 105 TRP A C 1
ATOM 860 O O . TRP A 1 105 ? 8.718 -3.402 -9.256 1.00 97.44 105 TRP A O 1
ATOM 870 N N . GLN A 1 106 ? 6.666 -2.795 -9.915 1.00 96.69 106 GLN A N 1
ATOM 871 C CA . GLN A 1 106 ? 6.359 -1.984 -8.749 1.00 96.69 106 GLN A CA 1
ATOM 872 C C . GLN A 1 106 ? 4.899 -2.154 -8.339 1.00 96.69 106 GLN A C 1
ATOM 874 O O . GLN A 1 106 ? 3.997 -2.121 -9.172 1.00 96.69 106 GLN A O 1
ATOM 879 N N . TRP A 1 107 ? 4.667 -2.327 -7.038 1.00 95.62 107 TRP A N 1
ATOM 880 C CA . TRP A 1 107 ? 3.332 -2.496 -6.464 1.00 95.62 107 TRP A CA 1
ATOM 881 C C . TRP A 1 107 ? 3.282 -2.032 -5.005 1.00 95.62 107 TRP A C 1
ATOM 883 O O . TRP A 1 107 ? 4.303 -1.733 -4.373 1.00 95.62 107 TRP A O 1
ATOM 893 N N . ARG A 1 108 ? 2.065 -1.979 -4.460 1.00 92.31 108 ARG A N 1
ATOM 894 C CA . ARG A 1 108 ? 1.807 -1.698 -3.045 1.00 92.31 108 ARG A CA 1
ATOM 895 C C . ARG A 1 108 ? 1.656 -2.988 -2.243 1.00 92.31 108 ARG A C 1
ATOM 897 O O . ARG A 1 108 ? 0.828 -3.826 -2.580 1.00 92.31 108 ARG A O 1
ATOM 904 N N . ASP A 1 109 ? 2.387 -3.074 -1.134 1.00 90.44 109 ASP A N 1
ATOM 905 C CA . ASP A 1 109 ? 2.254 -4.110 -0.104 1.00 90.44 109 ASP A CA 1
ATOM 906 C C . ASP A 1 109 ? 1.977 -3.423 1.240 1.00 90.44 109 ASP A C 1
ATOM 908 O O . ASP A 1 109 ? 2.851 -2.784 1.837 1.00 90.44 109 ASP A O 1
ATOM 912 N N . GLY A 1 110 ? 0.714 -3.459 1.668 1.00 86.19 110 GLY A N 1
ATOM 913 C CA . GLY A 1 110 ? 0.247 -2.717 2.836 1.00 86.19 110 GLY A CA 1
ATOM 914 C C . GLY A 1 110 ? 0.485 -1.208 2.702 1.00 86.19 110 GLY A C 1
ATOM 915 O O . GLY A 1 110 ? -0.176 -0.529 1.912 1.00 86.19 110 GLY A O 1
ATOM 916 N N . GLU A 1 111 ? 1.408 -0.683 3.509 1.00 84.56 111 GLU A N 1
ATOM 917 C CA . GLU A 1 111 ? 1.804 0.734 3.535 1.00 84.56 111 GLU A CA 1
ATOM 918 C C . GLU A 1 111 ? 3.143 1.008 2.839 1.00 84.56 111 GLU A C 1
ATOM 920 O O . GLU A 1 111 ? 3.559 2.164 2.739 1.00 84.56 111 GLU A O 1
ATOM 925 N N . ASN A 1 112 ? 3.800 -0.021 2.298 1.00 89.94 112 ASN A N 1
ATOM 926 C CA . ASN A 1 112 ? 5.107 0.088 1.662 1.00 89.94 112 ASN A CA 1
ATOM 927 C C . ASN A 1 112 ? 5.000 -0.067 0.142 1.00 89.94 112 ASN A C 1
ATOM 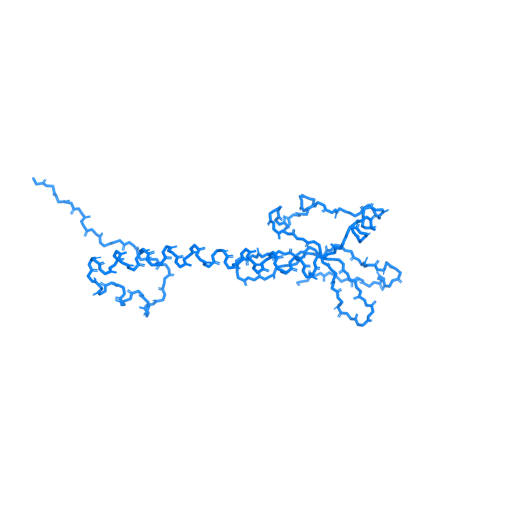929 O O . ASN A 1 112 ? 4.044 -0.640 -0.386 1.00 89.94 112 ASN A O 1
ATOM 933 N N . TRP A 1 113 ? 5.974 0.493 -0.569 1.00 92.31 113 TRP A N 1
ATOM 934 C CA . TRP A 1 113 ? 6.185 0.216 -1.986 1.00 92.31 113 TRP A CA 1
ATOM 935 C C . TRP A 1 113 ? 7.190 -0.919 -2.120 1.00 92.31 113 TRP A C 1
ATOM 937 O O . TRP A 1 113 ? 8.248 -0.888 -1.491 1.00 92.31 113 TRP A O 1
ATOM 947 N N . ARG A 1 114 ? 6.863 -1.900 -2.954 1.00 95.19 114 ARG A N 1
ATOM 948 C CA . ARG A 1 114 ? 7.749 -3.008 -3.309 1.00 95.19 114 ARG A CA 1
ATOM 949 C C . ARG A 1 114 ? 8.214 -2.854 -4.744 1.00 95.19 114 ARG A C 1
ATOM 951 O O . ARG A 1 114 ? 7.600 -2.127 -5.529 1.00 95.19 114 ARG A O 1
ATOM 958 N N . ASN A 1 115 ? 9.337 -3.482 -5.049 1.00 95.50 115 ASN A N 1
ATOM 959 C CA . ASN A 1 115 ? 9.822 -3.593 -6.407 1.00 95.50 115 ASN A CA 1
ATOM 960 C C . ASN A 1 115 ? 10.506 -4.936 -6.621 1.00 95.50 115 ASN A C 1
ATOM 962 O O . ASN A 1 115 ? 11.093 -5.461 -5.683 1.00 95.50 115 ASN A O 1
ATOM 966 N N . GLU A 1 116 ? 10.426 -5.428 -7.852 1.00 94.94 116 GLU A N 1
ATOM 967 C CA . GLU A 1 116 ? 11.130 -6.623 -8.315 1.00 94.94 116 GLU A CA 1
ATOM 968 C C . GLU A 1 116 ? 11.904 -6.259 -9.576 1.00 94.94 116 GLU A C 1
ATOM 970 O O . GLU A 1 116 ? 11.399 -5.531 -10.434 1.00 94.94 116 GLU A O 1
ATOM 975 N N . TYR A 1 117 ? 13.157 -6.689 -9.659 1.00 94.19 117 TYR A N 1
ATOM 976 C CA . TYR A 1 117 ? 14.021 -6.359 -10.785 1.00 94.19 117 TYR A CA 1
ATOM 977 C C . TYR A 1 117 ? 13.637 -7.169 -12.026 1.00 94.19 117 TYR A C 1
ATOM 979 O O . TYR A 1 117 ? 13.439 -8.375 -11.943 1.00 94.19 117 TYR A O 1
ATOM 987 N N . ILE A 1 118 ? 13.597 -6.518 -13.191 1.00 94.56 118 ILE A N 1
ATOM 988 C CA . ILE A 1 118 ? 13.321 -7.188 -14.468 1.00 94.56 118 ILE A CA 1
ATOM 989 C C . ILE A 1 118 ? 14.605 -7.291 -15.298 1.00 94.56 118 ILE A C 1
ATOM 991 O O . ILE A 1 118 ? 15.116 -8.380 -15.547 1.00 94.56 118 ILE A O 1
ATOM 995 N N . ALA A 1 119 ? 15.134 -6.153 -15.757 1.00 93.12 119 ALA A N 1
ATOM 996 C CA . ALA A 1 119 ? 16.240 -6.118 -16.714 1.00 93.12 119 ALA A CA 1
ATOM 997 C C . ALA A 1 119 ? 16.859 -4.713 -16.821 1.00 93.12 119 ALA A C 1
ATOM 999 O O . ALA A 1 119 ? 16.199 -3.724 -16.493 1.00 93.12 119 ALA A O 1
ATOM 1000 N N . PRO A 1 120 ? 18.089 -4.562 -17.354 1.00 93.06 120 PRO A N 1
ATOM 1001 C CA . PRO A 1 120 ? 18.595 -3.242 -17.706 1.00 93.06 120 PRO A CA 1
ATOM 1002 C C . PRO A 1 120 ? 17.872 -2.713 -18.950 1.00 93.06 120 PRO A C 1
ATOM 1004 O O . PRO A 1 120 ? 17.580 -3.477 -19.879 1.00 93.06 120 PRO A O 1
ATOM 1007 N N . VAL A 1 121 ? 17.656 -1.398 -19.011 1.00 90.69 121 VAL A N 1
ATOM 1008 C CA . VAL A 1 121 ? 17.157 -0.722 -20.222 1.00 90.69 121 VAL A CA 1
ATOM 1009 C C . VAL A 1 121 ? 18.191 -0.843 -21.341 1.00 90.69 121 VAL A C 1
ATOM 1011 O O . VAL A 1 121 ? 17.874 -1.256 -22.451 1.00 90.69 121 VAL A O 1
ATOM 1014 N N . ASN A 1 122 ? 19.467 -0.607 -21.015 1.00 85.44 122 ASN A N 1
ATOM 1015 C CA . ASN A 1 122 ? 20.584 -0.711 -21.952 1.00 85.44 122 ASN A CA 1
ATOM 1016 C C . ASN A 1 122 ? 21.542 -1.859 -21.572 1.00 85.44 122 ASN A C 1
ATOM 1018 O O . ASN A 1 122 ? 22.434 -1.662 -20.741 1.00 85.44 122 ASN A O 1
ATOM 1022 N N . PRO A 1 123 ? 21.444 -3.047 -22.205 1.00 70.69 123 PRO A N 1
ATOM 1023 C CA . PRO A 1 123 ? 22.234 -4.224 -21.822 1.00 70.69 123 PRO A CA 1
ATOM 1024 C C . PRO A 1 123 ? 23.746 -4.055 -22.039 1.00 70.69 123 PRO A C 1
ATOM 1026 O O . PRO A 1 123 ? 24.544 -4.688 -21.353 1.00 70.69 123 PRO A O 1
ATOM 1029 N N . LYS A 1 124 ? 24.170 -3.144 -22.927 1.00 66.19 124 LYS A N 1
ATOM 1030 C CA . LYS A 1 124 ? 25.596 -2.841 -23.173 1.00 66.19 124 LYS A CA 1
ATOM 1031 C C . LYS A 1 124 ? 26.306 -2.175 -21.987 1.00 66.19 124 LYS A C 1
ATOM 1033 O O . LYS A 1 124 ? 27.525 -2.051 -22.015 1.00 66.19 124 LYS A O 1
ATOM 1038 N N . GLN A 1 125 ? 25.563 -1.738 -20.971 1.00 56.34 125 GLN A N 1
ATOM 1039 C CA . GLN A 1 125 ? 26.101 -1.063 -19.789 1.00 56.34 125 GLN A CA 1
ATOM 1040 C C . GLN A 1 125 ? 26.146 -1.979 -18.548 1.00 56.34 125 GLN A C 1
ATOM 1042 O O . GLN A 1 125 ? 26.624 -1.562 -17.499 1.00 56.34 125 GLN A O 1
ATOM 1047 N N . GLY A 1 126 ? 25.679 -3.231 -18.657 1.00 50.62 126 GLY A N 1
ATOM 1048 C CA . GLY A 1 126 ? 25.385 -4.107 -17.519 1.00 50.62 126 GLY A CA 1
ATOM 1049 C C . GLY A 1 126 ? 26.170 -5.419 -17.466 1.00 50.62 126 GLY A C 1
ATOM 1050 O O . GLY A 1 126 ? 25.576 -6.458 -17.209 1.00 50.62 126 GLY A O 1
ATOM 1051 N N . THR A 1 127 ? 27.491 -5.416 -17.668 1.00 42.97 127 THR A N 1
ATOM 1052 C CA . THR A 1 127 ? 28.348 -6.487 -17.109 1.00 42.97 127 THR A CA 1
ATOM 1053 C C . THR A 1 127 ? 28.766 -6.068 -15.706 1.00 42.97 127 THR A C 1
ATOM 1055 O O . THR A 1 127 ? 29.830 -5.494 -15.495 1.00 42.97 127 THR A O 1
ATOM 1058 N N . GLY A 1 128 ? 27.880 -6.295 -14.744 1.00 43.16 128 GLY A N 1
ATOM 1059 C CA . GLY A 1 128 ? 28.121 -6.009 -13.337 1.00 43.16 128 GLY A CA 1
ATOM 1060 C C . GLY A 1 128 ? 27.084 -6.730 -12.498 1.00 43.16 128 GLY A C 1
ATOM 1061 O O . GLY A 1 128 ? 26.006 -6.197 -12.265 1.00 43.16 128 GLY A O 1
ATOM 1062 N N . SER A 1 129 ? 27.408 -7.960 -12.106 1.00 46.84 129 SER A N 1
ATOM 1063 C CA . SER A 1 129 ? 26.656 -8.781 -11.164 1.00 46.84 129 SER A CA 1
ATOM 1064 C C . SER A 1 129 ? 26.194 -7.960 -9.962 1.00 46.84 129 SER A C 1
ATOM 1066 O O . SER A 1 129 ? 27.018 -7.296 -9.335 1.00 46.84 129 SER A O 1
ATOM 1068 N N . ASN A 1 130 ? 24.920 -8.053 -9.587 1.00 37.69 130 ASN A N 1
ATOM 1069 C CA . ASN A 1 130 ? 24.551 -7.792 -8.204 1.00 37.69 130 ASN A CA 1
ATOM 1070 C C . ASN A 1 130 ? 23.387 -8.688 -7.775 1.00 37.69 130 ASN A C 1
ATOM 1072 O O . ASN A 1 130 ? 22.229 -8.437 -8.092 1.00 37.69 130 ASN A O 1
ATOM 1076 N N . THR A 1 131 ? 23.756 -9.749 -7.063 1.00 40.97 131 THR A N 1
ATOM 1077 C CA . THR A 1 131 ? 22.923 -10.496 -6.123 1.00 40.97 131 THR A CA 1
ATOM 1078 C C . THR A 1 131 ? 22.265 -9.512 -5.154 1.00 40.97 131 THR A C 1
ATOM 1080 O O . THR A 1 131 ? 22.975 -8.762 -4.483 1.00 40.97 131 THR A O 1
ATOM 1083 N N . ALA A 1 132 ? 20.936 -9.495 -5.079 1.00 34.94 132 ALA A N 1
ATOM 1084 C CA . ALA A 1 132 ? 20.221 -8.756 -4.044 1.00 34.94 132 ALA A CA 1
ATOM 1085 C C . ALA A 1 132 ? 20.222 -9.567 -2.735 1.00 34.94 132 ALA A C 1
ATOM 1087 O O . ALA A 1 132 ? 19.887 -10.752 -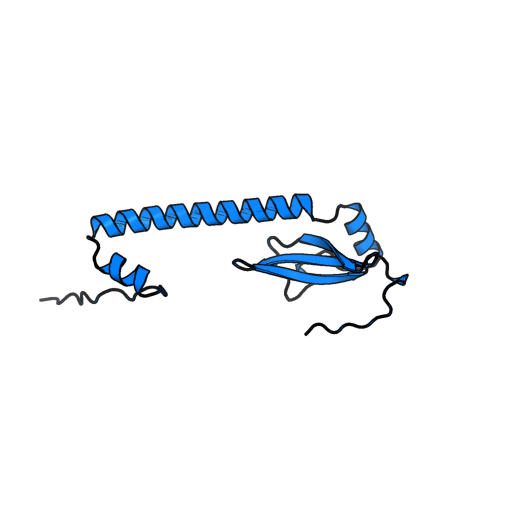2.733 1.00 34.94 132 ALA A O 1
ATOM 1088 N N . GLN A 1 133 ? 20.664 -8.914 -1.658 1.00 27.69 133 GLN A N 1
ATOM 1089 C CA . GLN A 1 133 ? 20.406 -9.252 -0.255 1.00 27.69 133 GLN A CA 1
ATOM 1090 C C . GLN A 1 133 ? 19.266 -8.373 0.255 1.00 27.69 133 GLN A C 1
ATOM 1092 O O . GLN A 1 133 ? 19.191 -7.212 -0.213 1.00 27.69 133 GLN A O 1
#

Secondary structure (DSSP, 8-state):
------PPPPPPS--HHHHHHHHTS-HHHHHHHHHHHHHHHHHHHHHHHHHHHHHHHHHB--HHHHHHHHHTT----GGGSTTS-TTT-EEEEEEEETTEEEEEEEEEETTEEEEEEEEESSGGG--------

Foldseek 3Di:
DDPPPPDDDDDDPDPPVVVVVLVPDDPVVVVVVVVVVVVVVVVVVVVVVVVLVVCCVVFADDPVLVVVCVVVVFDQQQVVPDPRDNPSWGWGWDDPDVPWIFIWIWGDDPPDIDIDGTGTPDVVVDPDDDDDD

Sequence (133 aa):
MASENSSKPSAPDLPAYLQEPLERQSPDRLESIADYATELAAWKRRQRERELRQKRAEEAVDDEELESLEKREIATDPEEYEDVPTSGAYITIKETKPGYHYYYWQWRDGENWRNEYIAPVNPKQGTGSNTAQ

Organism: NCBI:txid2979990

pLDDT: mean 87.69, std 15.91, range [27.69, 98.5]